Protein AF-A0A7C5J651-F1 (afdb_monomer_lite)

Structure (mmCIF, N/CA/C/O backbone):
data_AF-A0A7C5J651-F1
#
_entry.id   AF-A0A7C5J651-F1
#
loop_
_atom_site.group_PDB
_atom_site.id
_atom_site.type_symbol
_atom_site.label_atom_id
_atom_site.label_alt_id
_atom_site.label_comp_id
_atom_site.label_asym_id
_atom_site.label_entity_id
_atom_site.label_seq_id
_atom_site.pdbx_PDB_ins_code
_atom_site.Cartn_x
_atom_site.Cartn_y
_atom_site.Cartn_z
_atom_site.occupancy
_atom_site.B_iso_or_equiv
_atom_site.auth_seq_id
_atom_site.auth_comp_id
_atom_site.auth_asym_id
_atom_site.auth_atom_id
_atom_site.pdbx_PDB_model_num
ATOM 1 N N . MET A 1 1 ? -8.335 -16.750 -11.962 1.00 61.03 1 MET A N 1
ATOM 2 C CA . MET A 1 1 ? -7.866 -15.353 -12.095 1.00 61.03 1 MET A CA 1
ATOM 3 C C . MET A 1 1 ? -6.583 -15.242 -11.295 1.00 61.03 1 MET A C 1
ATOM 5 O O . MET A 1 1 ? -6.468 -15.966 -10.318 1.00 61.03 1 MET A O 1
ATOM 9 N N . VAL A 1 2 ? -5.618 -14.434 -11.727 1.00 81.62 2 VAL A N 1
ATOM 10 C CA . VAL A 1 2 ? -4.375 -14.205 -10.969 1.00 81.62 2 VAL A CA 1
ATOM 11 C C . VAL A 1 2 ? -4.586 -12.966 -10.102 1.00 81.62 2 VAL A C 1
ATOM 13 O O . VAL A 1 2 ? -5.097 -11.969 -10.609 1.00 81.62 2 VAL A O 1
ATOM 16 N N . SER A 1 3 ? -4.253 -13.033 -8.812 1.00 87.62 3 SER A N 1
ATOM 17 C CA . SER A 1 3 ? -4.370 -11.875 -7.917 1.00 87.62 3 SER A CA 1
ATOM 18 C C . SER A 1 3 ? -3.253 -10.851 -8.180 1.00 87.62 3 SER A C 1
ATOM 20 O O . SER A 1 3 ? -2.169 -11.212 -8.650 1.00 87.62 3 SER A O 1
ATOM 22 N N . LEU A 1 4 ? -3.479 -9.577 -7.835 1.00 88.38 4 LEU A N 1
ATOM 23 C CA . LEU A 1 4 ? -2.430 -8.548 -7.904 1.00 88.38 4 LEU A CA 1
ATOM 24 C C . LEU A 1 4 ? -1.234 -8.909 -7.011 1.00 88.38 4 LEU A C 1
ATOM 26 O O . LEU A 1 4 ? -0.089 -8.707 -7.401 1.00 88.38 4 LEU A O 1
ATOM 30 N N . ASN A 1 5 ? -1.479 -9.505 -5.841 1.00 83.81 5 ASN A N 1
ATOM 31 C CA . ASN A 1 5 ? -0.403 -9.924 -4.946 1.00 83.81 5 ASN A CA 1
ATOM 32 C C . ASN A 1 5 ? 0.429 -11.070 -5.552 1.00 83.81 5 ASN A C 1
ATOM 34 O O . ASN A 1 5 ? 1.655 -11.050 -5.469 1.00 83.81 5 ASN A O 1
ATOM 38 N N . SER A 1 6 ? -0.214 -12.026 -6.237 1.00 86.25 6 SER A N 1
ATOM 39 C CA . SER A 1 6 ? 0.483 -13.089 -6.974 1.00 86.25 6 SER A CA 1
ATOM 40 C C . SER A 1 6 ? 1.362 -12.519 -8.095 1.00 86.25 6 SER A C 1
ATOM 42 O O . SER A 1 6 ? 2.495 -12.965 -8.255 1.00 86.25 6 SER A O 1
ATOM 44 N N . LEU A 1 7 ? 0.884 -11.509 -8.837 1.00 90.94 7 LEU A N 1
ATOM 45 C CA . LEU A 1 7 ? 1.678 -10.830 -9.873 1.00 90.94 7 LEU A CA 1
ATOM 46 C C . LEU A 1 7 ? 2.864 -10.059 -9.278 1.00 90.94 7 LEU A C 1
ATOM 48 O O . LEU A 1 7 ? 3.986 -10.209 -9.754 1.00 90.94 7 LEU A O 1
ATOM 52 N N . LYS A 1 8 ? 2.640 -9.304 -8.196 1.00 89.12 8 LYS A N 1
ATOM 53 C CA . LYS A 1 8 ? 3.694 -8.588 -7.461 1.00 89.12 8 LYS A CA 1
ATOM 54 C C . LYS A 1 8 ? 4.801 -9.537 -7.001 1.00 89.12 8 LYS A C 1
ATOM 56 O O . LYS A 1 8 ? 5.978 -9.298 -7.256 1.00 89.12 8 LYS A O 1
ATOM 61 N N . ASN A 1 9 ? 4.419 -10.639 -6.353 1.00 85.94 9 ASN A N 1
ATOM 62 C CA . ASN A 1 9 ? 5.363 -11.649 -5.876 1.00 85.94 9 ASN A CA 1
ATOM 63 C C . ASN A 1 9 ? 6.129 -12.292 -7.036 1.00 85.94 9 ASN A C 1
ATOM 65 O O . ASN A 1 9 ? 7.326 -12.541 -6.912 1.00 85.94 9 ASN A O 1
ATOM 69 N N . HIS A 1 10 ? 5.466 -12.515 -8.174 1.00 90.56 10 HIS A N 1
ATOM 70 C CA . HIS A 1 10 ? 6.132 -13.023 -9.364 1.00 90.56 10 HIS A CA 1
ATOM 71 C C . HIS A 1 10 ? 7.196 -12.046 -9.883 1.00 90.56 10 HIS A C 1
ATOM 73 O O . HIS A 1 10 ? 8.328 -12.465 -10.108 1.00 90.56 10 HIS A O 1
ATOM 79 N N . CYS A 1 11 ? 6.889 -10.752 -9.987 1.00 91.12 11 CYS A N 1
ATOM 80 C CA . CYS A 1 11 ? 7.863 -9.747 -10.420 1.00 91.12 11 CYS A CA 1
ATOM 81 C C . CYS A 1 11 ? 9.062 -9.631 -9.475 1.00 91.12 11 CYS A C 1
ATOM 83 O O . CYS A 1 11 ? 10.201 -9.673 -9.936 1.00 91.12 11 CYS A O 1
ATOM 85 N N . ASN A 1 12 ? 8.823 -9.610 -8.160 1.00 87.25 12 ASN A N 1
ATOM 86 C CA . ASN A 1 12 ? 9.901 -9.663 -7.169 1.00 87.25 12 ASN A CA 1
ATOM 87 C C . ASN A 1 12 ? 10.766 -10.924 -7.339 1.00 87.25 12 ASN A C 1
ATOM 89 O O . ASN A 1 12 ? 11.990 -10.849 -7.299 1.00 87.25 12 ASN A O 1
ATOM 93 N N . SER A 1 13 ? 10.151 -12.089 -7.584 1.00 88.06 13 SER A N 1
ATOM 94 C CA . SER A 1 13 ? 10.889 -13.349 -7.781 1.00 88.06 13 SER A CA 1
ATOM 95 C C . SER A 1 13 ? 11.737 -13.379 -9.057 1.00 88.06 13 SER A C 1
ATOM 97 O O . SER A 1 13 ? 12.713 -14.122 -9.128 1.00 88.06 13 SER A O 1
ATOM 99 N N . LEU A 1 14 ? 11.369 -12.570 -10.054 1.00 90.69 14 LEU A N 1
ATOM 100 C CA . LEU A 1 14 ? 12.111 -12.381 -11.299 1.00 90.69 14 LEU A CA 1
ATOM 101 C C . LEU A 1 14 ? 13.153 -11.256 -11.201 1.00 90.69 14 LEU A C 1
ATOM 103 O O . LEU A 1 14 ? 13.767 -10.924 -12.212 1.00 90.69 14 LEU A O 1
ATOM 107 N N . GLY A 1 15 ? 13.348 -10.668 -10.017 1.00 88.25 15 GLY A N 1
ATOM 108 C CA . GLY A 1 15 ? 14.350 -9.629 -9.791 1.00 88.25 15 GLY A CA 1
ATOM 109 C C . GLY A 1 15 ? 13.982 -8.269 -10.376 1.00 88.25 15 GLY A C 1
ATOM 110 O O . GLY A 1 15 ? 14.872 -7.559 -10.822 1.00 88.25 15 GLY A O 1
ATOM 111 N N . ALA A 1 16 ? 12.693 -7.912 -10.417 1.00 88.88 16 ALA A N 1
ATOM 112 C CA . ALA A 1 16 ? 12.302 -6.544 -10.754 1.00 88.88 16 ALA A CA 1
ATOM 113 C C . ALA A 1 16 ? 12.933 -5.547 -9.764 1.00 88.88 16 ALA A C 1
ATOM 115 O O . ALA A 1 16 ? 12.880 -5.759 -8.551 1.00 88.88 16 ALA A O 1
ATOM 116 N N . ASP A 1 17 ? 13.497 -4.461 -10.290 1.00 83.81 17 ASP A N 1
ATOM 117 C CA . ASP A 1 17 ? 14.113 -3.379 -9.515 1.00 83.81 17 ASP A CA 1
ATOM 118 C C . ASP A 1 17 ? 13.059 -2.554 -8.769 1.00 83.81 17 ASP A C 1
ATOM 120 O O . ASP A 1 17 ? 13.305 -2.029 -7.685 1.00 83.81 17 ASP A O 1
ATOM 124 N N . TYR A 1 18 ? 11.865 -2.442 -9.353 1.00 86.56 18 TYR A N 1
ATOM 125 C CA . TYR A 1 18 ? 10.732 -1.742 -8.764 1.00 86.56 18 TYR A CA 1
ATOM 126 C C . TYR A 1 18 ? 9.423 -2.476 -9.066 1.00 86.56 18 TYR A C 1
ATOM 128 O O . TYR A 1 18 ? 9.191 -2.931 -10.188 1.00 86.56 18 TYR A O 1
ATOM 136 N N . VAL A 1 19 ? 8.549 -2.586 -8.057 1.00 90.19 19 VAL A N 1
ATOM 137 C CA . VAL A 1 19 ? 7.228 -3.214 -8.199 1.00 90.19 19 VAL A CA 1
ATOM 138 C C . VAL A 1 19 ? 6.138 -2.357 -7.557 1.00 90.19 19 VAL A C 1
ATOM 140 O O . VAL A 1 19 ? 5.972 -2.356 -6.338 1.00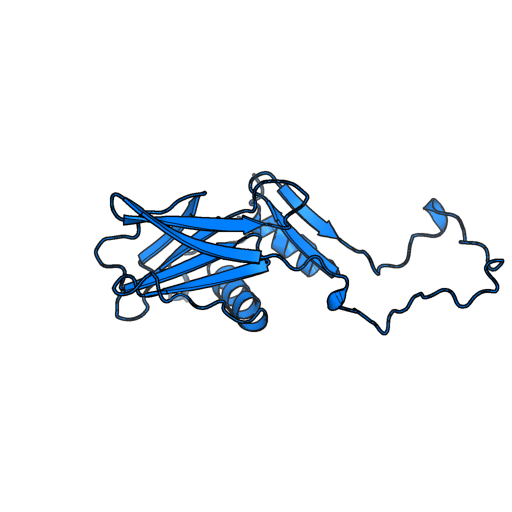 90.19 19 VAL A O 1
ATOM 143 N N . GLY A 1 20 ? 5.358 -1.658 -8.379 1.00 91.94 20 GLY A N 1
ATOM 144 C CA . GLY A 1 20 ? 4.216 -0.847 -7.947 1.00 91.94 20 GLY A CA 1
ATOM 145 C C . GLY A 1 20 ? 2.891 -1.592 -8.119 1.00 91.94 20 GLY A C 1
ATOM 146 O O . GLY A 1 20 ? 2.655 -2.228 -9.143 1.00 91.94 20 GLY A O 1
ATOM 147 N N . MET A 1 21 ? 1.996 -1.523 -7.134 1.00 94.38 21 MET A N 1
ATOM 148 C CA . MET A 1 21 ? 0.648 -2.090 -7.237 1.00 94.38 21 MET A CA 1
ATOM 149 C C . MET A 1 21 ? -0.400 -1.004 -7.459 1.00 94.38 21 MET A C 1
ATOM 151 O O . MET A 1 21 ? -0.601 -0.125 -6.627 1.00 94.38 21 MET A O 1
ATOM 155 N N . TYR A 1 22 ? -1.172 -1.140 -8.523 1.00 95.06 22 TYR A N 1
ATOM 156 C CA . TYR A 1 22 ? -2.301 -0.275 -8.828 1.00 95.06 22 TYR A CA 1
ATOM 157 C C . TYR A 1 22 ? -3.600 -1.063 -8.712 1.00 95.06 22 TYR A C 1
ATOM 159 O O . TYR A 1 22 ? -3.624 -2.288 -8.804 1.00 95.06 22 TYR A O 1
ATOM 167 N N . SER A 1 23 ? -4.71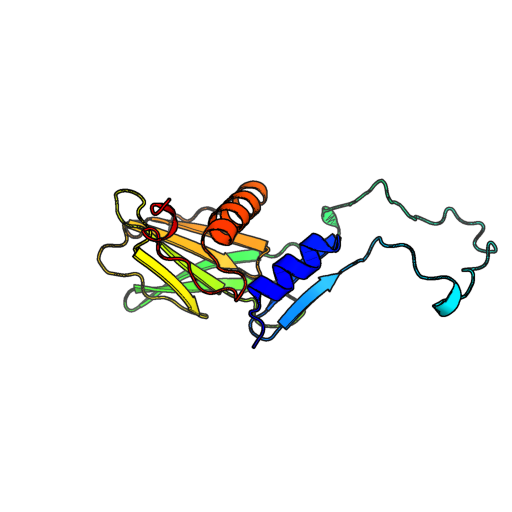4 -0.366 -8.525 1.00 94.19 23 SER A N 1
ATOM 168 C CA . SER A 1 23 ? -6.042 -0.993 -8.441 1.00 94.19 23 SER A CA 1
ATOM 169 C C . SER A 1 23 ? -6.398 -1.855 -9.664 1.00 94.19 23 SER A C 1
ATOM 171 O O . SER A 1 23 ? -7.222 -2.762 -9.559 1.00 94.19 23 SER A O 1
ATOM 173 N N . SER A 1 24 ? -5.774 -1.597 -10.817 1.00 93.81 24 SER A N 1
ATOM 174 C CA . SER A 1 24 ? -6.044 -2.277 -12.086 1.00 93.81 24 SER A CA 1
ATOM 175 C C . SER A 1 24 ? -4.925 -3.205 -12.573 1.00 93.81 24 SER A C 1
ATOM 177 O O . SER A 1 24 ? -5.188 -4.047 -13.431 1.00 93.81 24 SER A O 1
ATOM 179 N N . HIS A 1 25 ? -3.694 -3.064 -12.074 1.00 94.94 25 HIS A N 1
ATOM 180 C CA . HIS A 1 25 ? -2.525 -3.789 -12.583 1.00 94.94 25 HIS A CA 1
ATOM 181 C C . HIS A 1 25 ? -1.341 -3.752 -11.602 1.00 94.94 25 HIS A C 1
ATOM 183 O O . HIS A 1 25 ? -1.388 -3.095 -10.566 1.00 94.94 25 HIS A O 1
ATOM 189 N N . VAL A 1 26 ? -0.269 -4.473 -11.933 1.00 94.88 26 VAL A N 1
ATOM 190 C CA . VAL A 1 26 ? 1.027 -4.386 -11.250 1.00 94.88 26 VAL A CA 1
ATOM 191 C C . VAL A 1 26 ? 2.047 -3.865 -12.254 1.00 94.88 26 VAL A C 1
ATOM 193 O O . VAL A 1 26 ? 2.144 -4.406 -13.355 1.00 94.88 26 VAL A O 1
ATOM 196 N N . HIS A 1 27 ? 2.785 -2.832 -11.870 1.00 93.38 27 HIS A N 1
ATOM 197 C CA . HIS A 1 27 ? 3.944 -2.337 -12.593 1.00 93.38 27 HIS A CA 1
ATOM 198 C C . HIS A 1 27 ? 5.182 -3.087 -12.123 1.00 93.38 27 HIS A C 1
ATOM 200 O O . HIS A 1 27 ? 5.423 -3.181 -10.921 1.00 93.38 27 HIS A O 1
ATOM 206 N N . CYS A 1 28 ? 5.965 -3.598 -13.063 1.00 92.31 28 CYS A N 1
ATOM 207 C CA . CYS A 1 28 ? 7.225 -4.269 -12.783 1.00 92.31 28 CYS A CA 1
ATOM 208 C C . CYS A 1 28 ? 8.289 -3.629 -13.664 1.00 92.31 28 CYS A C 1
ATOM 210 O O . CYS A 1 28 ? 8.198 -3.715 -14.889 1.00 92.31 28 CYS A O 1
ATOM 212 N N . ASP A 1 29 ? 9.254 -2.969 -13.037 1.00 88.94 29 ASP A N 1
ATOM 213 C CA . ASP A 1 29 ? 10.335 -2.275 -13.722 1.00 88.94 29 ASP A CA 1
ATOM 214 C C . ASP A 1 29 ? 11.639 -3.051 -13.535 1.00 88.94 29 ASP A C 1
ATOM 216 O O . ASP A 1 29 ? 12.029 -3.367 -12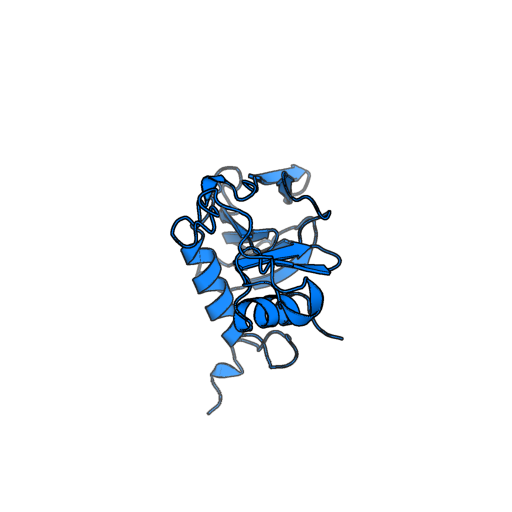.412 1.00 88.94 29 ASP A O 1
ATOM 220 N N . TRP A 1 30 ? 12.314 -3.332 -14.644 1.00 88.75 30 TRP A N 1
ATOM 221 C CA . TRP A 1 30 ? 13.666 -3.896 -14.697 1.00 88.75 30 TRP A CA 1
ATOM 222 C C . TRP A 1 30 ? 14.614 -2.831 -15.245 1.00 88.75 30 TRP A C 1
ATOM 224 O O . TRP A 1 30 ? 15.327 -3.032 -16.232 1.00 88.75 30 TRP A O 1
ATOM 234 N N . ARG A 1 31 ? 14.532 -1.638 -14.651 1.00 80.00 31 ARG A N 1
ATOM 235 C CA . ARG A 1 31 ? 15.171 -0.410 -15.127 1.00 80.00 31 ARG A CA 1
ATOM 236 C C . ARG A 1 31 ? 16.675 -0.559 -15.311 1.00 80.00 31 ARG A C 1
ATOM 238 O O . ARG A 1 31 ? 17.255 0.127 -16.155 1.00 80.00 31 ARG A O 1
ATOM 245 N N . TYR A 1 32 ? 17.301 -1.424 -14.517 1.00 75.44 32 TYR A N 1
ATOM 246 C CA . TYR A 1 32 ? 18.746 -1.615 -14.496 1.00 75.44 32 TYR A CA 1
ATOM 247 C C . TYR A 1 32 ? 19.193 -2.922 -15.157 1.00 75.44 32 TYR A C 1
ATOM 249 O O . TYR A 1 32 ? 20.398 -3.195 -15.217 1.00 75.44 32 TYR A O 1
ATOM 257 N N . GLU A 1 33 ? 18.262 -3.703 -15.708 1.00 80.38 33 GLU A N 1
ATOM 258 C CA . GLU A 1 33 ? 18.600 -4.909 -16.452 1.00 80.38 33 GLU A CA 1
ATOM 259 C C . GLU A 1 33 ? 19.275 -4.595 -17.787 1.00 80.38 33 GLU A C 1
ATOM 261 O O . GLU A 1 33 ? 19.011 -3.601 -18.472 1.00 80.38 33 GLU A O 1
ATOM 266 N N . THR A 1 34 ? 20.188 -5.483 -18.177 1.00 79.50 34 THR A N 1
ATOM 267 C CA . THR A 1 34 ? 20.904 -5.328 -19.445 1.00 79.50 34 THR A CA 1
ATOM 268 C C . THR A 1 34 ? 19.950 -5.601 -20.606 1.00 79.50 34 THR A C 1
ATOM 270 O O . THR A 1 34 ? 19.400 -6.695 -20.718 1.00 79.50 34 THR A O 1
ATOM 273 N N . LEU A 1 35 ? 19.791 -4.625 -21.506 1.00 79.31 35 LEU A N 1
ATOM 274 C CA . LEU A 1 35 ? 18.976 -4.785 -22.713 1.00 79.31 35 LEU A CA 1
ATOM 275 C C . LEU A 1 35 ? 19.500 -5.928 -23.593 1.00 79.31 35 LEU A C 1
ATOM 277 O O . LEU A 1 35 ? 20.705 -6.036 -23.830 1.00 79.31 35 LEU A O 1
ATOM 281 N N . ASP A 1 36 ? 18.589 -6.745 -24.127 1.00 78.44 36 ASP A N 1
ATOM 282 C CA . ASP A 1 36 ? 18.958 -7.848 -25.015 1.00 78.44 36 ASP A CA 1
ATOM 283 C C . ASP A 1 36 ? 19.528 -7.302 -26.343 1.00 78.44 36 ASP A C 1
ATOM 285 O O . ASP A 1 36 ? 18.802 -6.654 -27.116 1.00 78.44 36 ASP A O 1
ATOM 289 N N . PRO A 1 37 ? 20.806 -7.581 -26.663 1.00 80.06 37 PRO A N 1
ATOM 290 C CA . PRO A 1 37 ? 21.430 -7.082 -27.879 1.00 80.06 37 PRO A CA 1
ATOM 291 C C . PRO A 1 37 ? 20.820 -7.661 -29.165 1.00 80.06 37 PRO A C 1
ATOM 293 O O . PRO A 1 37 ? 21.014 -7.094 -30.240 1.00 80.06 37 PRO A O 1
ATOM 296 N N . ALA A 1 38 ? 20.080 -8.772 -29.103 1.00 81.81 38 ALA A N 1
ATOM 297 C CA . ALA A 1 38 ? 19.357 -9.306 -30.254 1.00 81.81 38 ALA A CA 1
ATOM 298 C C . ALA A 1 38 ? 18.174 -8.411 -30.666 1.00 81.81 38 ALA A C 1
ATOM 300 O O . ALA A 1 38 ? 17.848 -8.344 -31.851 1.00 81.81 38 ALA A O 1
ATOM 301 N N . PHE A 1 39 ? 17.556 -7.707 -29.710 1.00 80.12 39 PHE A N 1
ATOM 302 C CA . PHE A 1 39 ? 16.409 -6.826 -29.954 1.00 80.12 39 PHE A CA 1
ATOM 303 C C . PHE A 1 39 ? 16.820 -5.368 -30.154 1.00 80.12 39 PHE A C 1
ATOM 305 O O . PHE A 1 39 ? 16.351 -4.718 -31.087 1.00 80.12 39 PHE A O 1
ATOM 312 N N . TYR A 1 40 ? 17.713 -4.861 -29.305 1.00 80.25 40 TYR A N 1
ATOM 313 C CA . TYR A 1 40 ? 18.135 -3.456 -29.323 1.00 80.25 40 TYR A CA 1
ATOM 314 C C . TYR A 1 40 ? 19.383 -3.213 -30.188 1.00 80.25 40 TYR A C 1
ATOM 316 O O . TYR A 1 40 ? 19.871 -2.086 -30.290 1.00 80.25 40 TYR A O 1
ATOM 324 N N . GLY A 1 41 ? 19.880 -4.267 -30.844 1.00 77.88 41 GLY A N 1
ATOM 325 C CA . GLY A 1 41 ? 21.195 -4.303 -31.468 1.00 77.88 41 GLY A CA 1
ATOM 326 C C . GLY A 1 41 ? 22.292 -4.445 -30.414 1.00 77.88 41 GLY A C 1
ATOM 327 O O . GLY A 1 41 ? 22.088 -4.157 -29.235 1.00 77.88 41 GLY A O 1
ATOM 328 N N . ALA A 1 42 ? 23.493 -4.852 -30.831 1.00 69.31 42 ALA A N 1
ATOM 329 C CA . ALA A 1 42 ? 24.665 -4.542 -30.028 1.00 69.31 42 ALA A CA 1
ATOM 330 C C . ALA A 1 42 ? 24.698 -3.016 -29.942 1.00 69.31 42 ALA A C 1
ATOM 332 O O . ALA A 1 42 ? 25.005 -2.375 -30.949 1.00 69.31 42 ALA A O 1
ATOM 333 N N . THR A 1 43 ? 24.297 -2.444 -28.802 1.00 58.91 43 THR A N 1
ATOM 334 C CA . THR A 1 43 ? 24.467 -1.024 -28.509 1.00 58.91 43 THR A CA 1
ATOM 335 C C . THR A 1 43 ? 25.926 -0.736 -28.793 1.00 58.91 43 THR A C 1
ATOM 337 O O . THR A 1 43 ? 26.834 -1.230 -28.123 1.00 58.91 43 THR A O 1
ATOM 340 N N . SER A 1 44 ? 26.153 -0.118 -29.949 1.00 48.25 44 SER A N 1
ATOM 341 C CA . SER A 1 44 ? 27.462 -0.124 -30.561 1.00 48.25 44 SER A CA 1
ATOM 342 C C . SER A 1 44 ? 28.399 0.578 -29.604 1.00 48.25 44 SER A C 1
ATOM 344 O O . SER A 1 44 ? 28.074 1.631 -29.052 1.00 48.25 44 SER A O 1
ATOM 346 N N . ALA A 1 45 ? 29.576 -0.010 -29.441 1.00 51.28 45 ALA A N 1
ATOM 347 C CA . ALA A 1 45 ? 30.721 0.502 -28.704 1.00 51.28 45 ALA A CA 1
ATOM 348 C C . ALA A 1 45 ? 31.253 1.861 -29.236 1.00 51.28 45 ALA A C 1
ATOM 350 O O . ALA A 1 45 ? 32.438 2.145 -29.136 1.00 51.28 45 ALA A O 1
ATOM 351 N N . SER A 1 46 ? 30.400 2.688 -29.845 1.00 49.84 46 SER A N 1
ATOM 352 C CA . SER A 1 46 ? 30.673 4.024 -30.367 1.00 49.84 46 SER A CA 1
ATOM 353 C C . SER A 1 46 ? 30.208 5.144 -29.431 1.00 49.84 46 SER A C 1
ATOM 355 O O . SER A 1 46 ? 30.361 6.313 -29.775 1.00 49.84 46 SER A O 1
ATOM 357 N N . TRP A 1 47 ? 29.634 4.830 -28.265 1.00 49.69 47 TRP A N 1
ATOM 358 C CA . TRP A 1 47 ? 29.536 5.809 -27.183 1.00 49.69 47 TRP A CA 1
ATOM 359 C C . TRP A 1 47 ? 30.871 5.826 -26.426 1.00 49.69 47 TRP A C 1
ATOM 361 O O . TRP A 1 47 ? 31.106 5.002 -25.552 1.00 49.69 47 TRP A O 1
ATOM 371 N N . GLU A 1 48 ? 31.768 6.742 -26.802 1.00 53.56 48 GLU A N 1
ATOM 372 C CA . GLU A 1 48 ? 33.065 6.957 -26.128 1.00 53.56 48 GLU A CA 1
ATOM 373 C C . GLU A 1 48 ? 32.957 7.821 -24.855 1.00 53.56 48 GLU A C 1
ATOM 375 O O . GLU A 1 48 ? 33.959 8.107 -24.199 1.00 53.56 48 GLU A O 1
ATOM 380 N N . GLY A 1 49 ? 31.749 8.251 -24.478 1.00 55.50 49 GLY A N 1
ATOM 381 C CA . GLY A 1 49 ? 31.510 8.790 -23.140 1.00 55.50 49 GLY A CA 1
ATOM 382 C C . GLY A 1 49 ? 31.491 7.653 -22.114 1.00 55.50 49 GLY A C 1
ATOM 383 O O . GLY A 1 49 ? 31.188 6.519 -22.488 1.00 55.50 49 GLY A O 1
ATOM 384 N N . PRO A 1 50 ? 31.762 7.903 -20.819 1.00 47.16 50 PRO A N 1
ATOM 385 C CA . PRO A 1 50 ? 31.407 6.924 -19.802 1.00 47.16 50 PRO A CA 1
ATOM 386 C C . PRO A 1 50 ? 29.923 6.628 -19.998 1.00 47.16 50 PRO A C 1
ATOM 388 O O . PRO A 1 50 ? 29.095 7.533 -19.896 1.00 47.16 50 PRO A O 1
ATOM 391 N N . VAL A 1 51 ? 29.583 5.397 -20.377 1.00 50.69 51 VAL A N 1
ATOM 392 C CA . VAL A 1 51 ? 28.202 4.943 -20.270 1.00 50.69 51 VAL A CA 1
ATOM 393 C C . VAL A 1 51 ? 27.936 5.046 -18.774 1.00 50.69 51 VAL A C 1
ATOM 395 O O . VAL A 1 51 ? 28.608 4.337 -18.019 1.00 50.69 51 VAL A O 1
ATOM 398 N N . PRO A 1 52 ? 27.047 5.926 -18.289 1.00 48.41 52 PRO A N 1
ATOM 399 C CA . PRO A 1 52 ? 26.645 5.886 -16.903 1.00 48.41 52 PRO A CA 1
ATOM 400 C C . PRO A 1 52 ? 25.691 4.694 -16.790 1.00 48.41 52 PRO A C 1
ATOM 402 O O . PRO A 1 52 ? 24.512 4.838 -16.510 1.00 48.41 52 PRO A O 1
ATOM 405 N N . MET A 1 53 ? 26.194 3.482 -17.035 1.00 47.97 53 MET A N 1
ATOM 406 C CA . MET A 1 53 ? 25.635 2.299 -16.410 1.00 47.97 53 MET A CA 1
ATOM 407 C C . MET A 1 53 ? 26.124 2.358 -14.975 1.00 47.97 53 MET A C 1
ATOM 409 O O . MET A 1 53 ? 27.056 1.660 -14.579 1.00 47.97 53 MET A O 1
ATOM 413 N N . VAL A 1 54 ? 25.558 3.298 -14.222 1.00 49.97 54 VAL A N 1
ATOM 414 C CA . VAL A 1 54 ? 25.813 3.447 -12.800 1.00 49.97 54 VAL A CA 1
ATOM 415 C C . VAL A 1 54 ? 25.052 2.316 -12.119 1.00 49.97 54 VAL A C 1
ATOM 417 O O . VAL A 1 54 ? 24.048 2.518 -11.458 1.00 49.97 54 VAL A O 1
ATOM 420 N N . ARG A 1 55 ? 25.538 1.087 -12.315 1.00 46.12 55 ARG A N 1
ATOM 421 C CA . ARG A 1 55 ? 25.102 -0.089 -11.559 1.00 46.12 55 ARG A CA 1
ATOM 422 C C . ARG A 1 55 ? 25.450 0.057 -10.071 1.00 46.12 55 ARG A C 1
ATOM 424 O O . ARG A 1 55 ? 24.889 -0.643 -9.245 1.00 46.12 55 ARG A O 1
ATOM 431 N N . ASP A 1 56 ? 26.348 0.992 -9.748 1.00 47.34 56 ASP A N 1
ATOM 432 C CA . ASP A 1 56 ? 26.777 1.327 -8.386 1.00 47.34 56 ASP A CA 1
ATOM 433 C C . ASP A 1 56 ? 25.954 2.450 -7.732 1.00 47.34 56 ASP A C 1
ATOM 435 O O . ASP A 1 56 ? 26.230 2.843 -6.602 1.00 47.34 56 ASP A O 1
ATOM 439 N N . ALA A 1 57 ? 24.926 2.962 -8.404 1.00 48.03 57 ALA A N 1
ATOM 440 C CA . ALA A 1 57 ? 23.965 3.872 -7.810 1.00 48.03 57 ALA A CA 1
ATOM 441 C C . ALA A 1 57 ? 22.585 3.454 -8.299 1.00 48.03 57 ALA A C 1
ATOM 443 O O . ALA A 1 57 ? 22.011 4.036 -9.220 1.00 48.03 57 ALA A O 1
ATOM 444 N N . HIS A 1 58 ? 22.025 2.479 -7.587 1.00 53.31 58 HIS A N 1
ATOM 445 C CA . HIS A 1 58 ? 20.671 2.652 -7.079 1.00 53.31 58 HIS A CA 1
ATOM 446 C C . HIS A 1 58 ? 20.642 3.996 -6.338 1.00 53.31 58 HIS A C 1
ATOM 448 O O . HIS A 1 58 ? 20.763 4.063 -5.116 1.00 53.31 58 HIS A O 1
ATOM 454 N N . ASP A 1 59 ? 20.650 5.096 -7.088 1.00 60.78 59 ASP A N 1
ATOM 455 C CA . ASP A 1 59 ? 20.390 6.396 -6.524 1.00 60.78 59 ASP A CA 1
ATOM 456 C C . ASP A 1 59 ? 18.893 6.398 -6.270 1.00 60.78 59 ASP A C 1
ATOM 458 O O . ASP A 1 59 ? 18.097 6.812 -7.109 1.00 60.78 59 ASP A O 1
ATOM 462 N N . GLU A 1 60 ? 18.520 5.836 -5.124 1.00 61.59 60 GLU A N 1
ATOM 463 C CA . GLU A 1 60 ? 17.151 5.781 -4.621 1.00 61.59 60 GLU A CA 1
ATOM 464 C C . GLU A 1 60 ? 16.513 7.181 -4.616 1.00 61.59 60 GLU A C 1
ATOM 466 O O . GLU A 1 60 ? 15.293 7.292 -4.658 1.00 61.59 60 GLU A O 1
ATOM 471 N N . SER A 1 61 ? 17.314 8.261 -4.641 1.00 62.28 61 SER A N 1
ATOM 472 C CA . SER A 1 61 ? 16.807 9.632 -4.779 1.00 62.28 61 SER A CA 1
ATOM 473 C C . SER A 1 61 ? 16.204 9.951 -6.153 1.00 62.28 61 SER A C 1
ATOM 475 O O . SER A 1 61 ? 15.521 10.964 -6.295 1.00 62.28 61 SER A O 1
ATOM 477 N N . LEU A 1 62 ? 16.435 9.107 -7.165 1.00 62.09 62 LEU A N 1
ATOM 478 C CA . LEU A 1 62 ? 15.824 9.212 -8.492 1.00 62.09 62 LEU A CA 1
ATOM 479 C C . LEU A 1 62 ? 14.531 8.401 -8.623 1.00 62.09 62 LEU A C 1
ATOM 481 O O . LEU A 1 62 ? 13.850 8.517 -9.647 1.00 62.09 62 LEU A O 1
ATOM 485 N N . LEU A 1 63 ? 14.194 7.566 -7.637 1.00 66.00 63 LEU A N 1
ATOM 486 C CA . LEU A 1 63 ? 12.888 6.922 -7.608 1.00 66.00 63 LEU A CA 1
ATOM 487 C C . LEU A 1 63 ? 11.830 7.963 -7.217 1.00 66.00 63 LEU A C 1
ATOM 489 O O . LEU A 1 63 ? 12.111 8.834 -6.391 1.00 66.00 63 LEU A O 1
ATOM 493 N N . PRO A 1 64 ? 10.625 7.912 -7.812 1.00 66.06 64 PRO A N 1
ATOM 494 C CA . PRO A 1 64 ? 9.545 8.796 -7.404 1.00 66.06 64 PRO A CA 1
ATOM 495 C C . PRO A 1 64 ? 9.293 8.623 -5.904 1.00 66.06 64 PRO A C 1
ATOM 497 O O . PRO A 1 64 ? 9.041 7.519 -5.413 1.00 66.06 64 PRO A O 1
ATOM 500 N N . GLU A 1 65 ? 9.395 9.722 -5.158 1.00 80.25 65 GLU A N 1
ATOM 501 C CA . GLU A 1 65 ? 9.068 9.725 -3.740 1.00 80.25 65 GLU A CA 1
ATOM 502 C C . GLU A 1 65 ? 7.547 9.661 -3.609 1.00 80.25 65 GLU A C 1
ATOM 504 O O . GLU A 1 65 ? 6.853 10.674 -3.649 1.00 80.25 65 GLU A O 1
ATOM 509 N N . HIS A 1 66 ? 7.013 8.448 -3.475 1.00 86.75 66 HIS A N 1
ATOM 510 C CA . HIS A 1 66 ? 5.598 8.274 -3.185 1.00 86.75 66 HIS A CA 1
ATOM 511 C C . HIS A 1 66 ? 5.267 8.947 -1.852 1.00 86.75 66 HIS A C 1
ATOM 513 O O . HIS A 1 66 ? 5.865 8.638 -0.814 1.00 86.75 66 HIS A O 1
ATOM 519 N N . VAL A 1 67 ? 4.281 9.835 -1.865 1.00 90.44 67 VAL A N 1
ATOM 520 C CA . VAL A 1 67 ? 3.795 10.488 -0.650 1.00 90.44 67 VAL A CA 1
ATOM 521 C C . VAL A 1 67 ? 2.469 9.855 -0.277 1.00 90.44 67 VAL A C 1
ATOM 523 O O . VAL A 1 67 ? 1.594 9.679 -1.124 1.00 90.44 67 VAL A O 1
ATOM 526 N N . ALA A 1 68 ? 2.326 9.504 0.997 1.00 93.75 68 ALA A N 1
ATOM 527 C CA . ALA A 1 68 ? 1.099 8.951 1.536 1.00 93.75 68 ALA A CA 1
ATOM 528 C C . ALA A 1 68 ? 0.722 9.656 2.837 1.00 93.75 68 ALA A C 1
ATOM 530 O O . ALA A 1 68 ? 1.583 10.011 3.642 1.00 93.75 68 ALA A O 1
ATOM 531 N N . SER A 1 69 ? -0.574 9.842 3.048 1.00 93.81 69 SER A N 1
ATOM 532 C CA . SER A 1 69 ? -1.115 10.369 4.294 1.00 93.81 69 SER A CA 1
ATOM 533 C C . SER A 1 69 ? -2.388 9.621 4.666 1.00 93.81 69 SER A C 1
ATOM 535 O O . SER A 1 69 ? -3.018 8.962 3.838 1.00 93.81 69 SER A O 1
ATOM 537 N N . LEU A 1 70 ? -2.757 9.700 5.939 1.00 94.62 70 LEU A N 1
ATOM 538 C CA . LEU A 1 70 ? -3.984 9.110 6.442 1.00 94.62 70 LEU A CA 1
ATOM 539 C C . LEU A 1 70 ? -4.898 10.215 6.966 1.00 94.62 70 LEU A C 1
ATOM 541 O O . LEU A 1 70 ? -4.495 11.025 7.804 1.00 94.62 70 LEU A O 1
ATOM 545 N N . ALA A 1 71 ? -6.129 10.224 6.471 1.00 93.12 71 ALA A N 1
ATOM 546 C CA . ALA A 1 71 ? -7.182 11.144 6.857 1.00 93.12 71 ALA A CA 1
ATOM 547 C C . ALA A 1 71 ? -8.409 10.373 7.350 1.00 93.12 71 ALA A C 1
ATOM 549 O O . ALA A 1 71 ? -8.662 9.236 6.946 1.00 93.12 71 ALA A O 1
ATOM 550 N N . ILE A 1 72 ? -9.184 11.017 8.220 1.00 90.88 72 ILE A N 1
ATOM 551 C CA . ILE A 1 72 ? -10.476 10.503 8.668 1.00 90.88 72 ILE A CA 1
ATOM 552 C C . ILE A 1 72 ? -11.541 11.523 8.367 1.00 90.88 72 ILE A C 1
ATOM 554 O O . ILE A 1 72 ? -11.431 12.697 8.726 1.00 90.88 72 ILE A O 1
ATOM 558 N N . GLU A 1 73 ? -12.582 11.035 7.723 1.00 91.19 73 GLU A N 1
ATOM 559 C CA . GLU A 1 73 ? -13.762 11.806 7.402 1.00 91.19 73 GLU A CA 1
ATOM 560 C C . GLU A 1 73 ? -14.850 11.582 8.462 1.00 91.19 73 GLU A C 1
ATOM 562 O O . GLU A 1 73 ? -14.657 10.903 9.477 1.00 91.19 73 GLU A O 1
ATOM 567 N N . GLY A 1 74 ? -16.018 12.190 8.249 1.00 85.94 74 GLY A N 1
ATOM 568 C CA . GLY A 1 74 ? -17.189 11.918 9.081 1.00 85.94 74 GLY A CA 1
ATOM 569 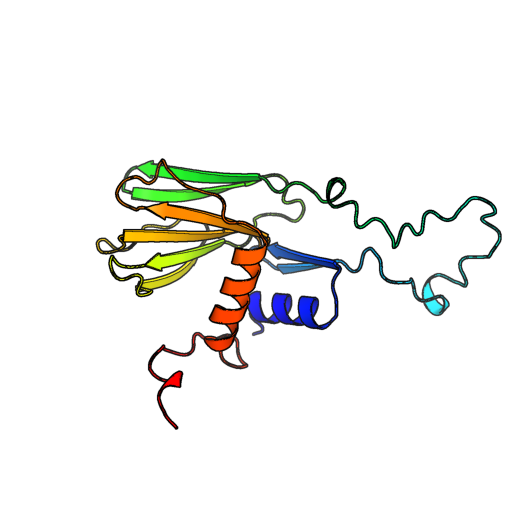C C . GLY A 1 74 ? -17.485 10.415 9.177 1.00 85.94 74 GLY A C 1
ATOM 570 O O . GLY A 1 74 ? -17.110 9.633 8.307 1.00 85.94 74 GLY A O 1
ATOM 571 N N . ASP A 1 75 ? -18.153 10.015 10.257 1.00 88.75 75 ASP A N 1
ATOM 572 C CA . ASP A 1 75 ? -18.613 8.637 10.490 1.00 88.75 75 ASP A CA 1
ATOM 573 C C . ASP A 1 75 ? -17.508 7.575 10.657 1.00 88.75 75 ASP A C 1
ATOM 575 O O . ASP A 1 75 ? -17.790 6.379 10.648 1.00 88.75 75 ASP A O 1
ATOM 579 N N . GLY A 1 76 ? -16.257 7.994 10.877 1.00 91.81 76 GLY A N 1
ATOM 580 C CA . GLY A 1 76 ? -15.144 7.071 11.113 1.00 91.81 76 GLY A CA 1
ATOM 581 C C . GLY A 1 76 ? -14.658 6.375 9.843 1.00 91.81 76 GLY A C 1
ATOM 582 O O . GLY A 1 76 ? -14.110 5.279 9.935 1.00 91.81 76 GLY A O 1
ATOM 583 N N . LEU A 1 77 ? -14.859 6.997 8.677 1.00 96.12 77 LEU A N 1
ATOM 584 C CA . LEU A 1 77 ? -14.302 6.559 7.399 1.00 96.12 77 LEU A CA 1
ATOM 585 C C . LEU A 1 77 ? -12.836 6.989 7.281 1.00 96.12 77 LEU A C 1
ATOM 587 O O . LEU A 1 77 ? -12.521 8.174 7.369 1.00 96.12 77 LEU A O 1
ATOM 591 N N . TRP A 1 78 ? -11.946 6.026 7.072 1.00 96.62 78 TRP A N 1
ATOM 592 C CA . TRP A 1 78 ? -10.510 6.221 6.909 1.00 96.62 78 TRP A CA 1
ATOM 593 C C . TRP A 1 78 ? -10.182 6.256 5.423 1.00 96.62 78 TRP A C 1
ATOM 595 O O . TRP A 1 78 ? -10.588 5.372 4.667 1.00 96.62 78 TRP A O 1
ATOM 605 N N . ARG A 1 79 ? -9.408 7.261 5.022 1.00 96.38 79 ARG A N 1
ATOM 606 C CA . ARG A 1 79 ? -8.920 7.448 3.659 1.00 96.38 79 ARG A CA 1
ATOM 607 C C . ARG A 1 79 ? -7.408 7.574 3.691 1.00 96.38 79 ARG A C 1
ATOM 609 O O . ARG A 1 79 ? -6.860 8.401 4.415 1.00 96.38 79 ARG A O 1
ATOM 616 N N . ALA A 1 80 ? -6.736 6.743 2.906 1.00 95.94 80 ALA A N 1
ATOM 617 C CA . ALA A 1 80 ? -5.297 6.836 2.718 1.00 95.94 80 ALA A CA 1
ATOM 618 C C . ALA A 1 80 ? -5.022 7.609 1.427 1.00 95.94 80 ALA A C 1
ATOM 620 O O . ALA A 1 80 ? -5.158 7.060 0.334 1.00 95.94 80 ALA A O 1
ATOM 621 N N . GLU A 1 81 ? -4.700 8.891 1.524 1.00 95.44 81 GLU A N 1
ATOM 622 C CA . GLU A 1 81 ? -4.352 9.681 0.346 1.00 95.44 81 GLU A CA 1
ATOM 623 C C . GLU A 1 81 ? -2.949 9.313 -0.128 1.00 95.44 81 GLU A C 1
ATOM 625 O O . GLU A 1 81 ? -2.070 8.980 0.669 1.00 95.44 81 GLU A O 1
ATOM 630 N N . ALA A 1 82 ? -2.754 9.341 -1.441 1.00 94.44 82 ALA A N 1
ATOM 631 C CA . ALA A 1 82 ? -1.505 8.957 -2.066 1.00 94.44 82 ALA A CA 1
ATOM 632 C C . ALA A 1 82 ? -1.268 9.818 -3.306 1.00 94.44 82 ALA A C 1
ATOM 634 O O . ALA A 1 82 ? -2.172 9.977 -4.128 1.00 94.44 82 ALA A O 1
ATOM 635 N N . THR A 1 83 ? -0.069 10.375 -3.436 1.00 92.19 83 THR A N 1
ATOM 636 C CA . THR A 1 83 ? 0.351 11.179 -4.593 1.00 92.19 83 THR A CA 1
ATOM 637 C C . THR A 1 83 ? 1.692 10.682 -5.126 1.00 92.19 83 THR A C 1
ATOM 639 O O . THR A 1 83 ? 2.352 9.863 -4.487 1.00 92.19 83 THR A O 1
ATOM 642 N N . GLU A 1 84 ? 2.083 11.169 -6.308 1.00 88.88 84 GLU A N 1
ATOM 643 C CA . GLU A 1 84 ? 3.296 10.751 -7.039 1.00 88.88 84 GLU A CA 1
ATOM 644 C C . GLU A 1 84 ? 3.269 9.299 -7.558 1.00 88.88 84 GLU A C 1
ATOM 646 O O . GLU A 1 84 ? 4.278 8.778 -8.015 1.00 88.88 84 GLU A O 1
ATOM 651 N N . PHE A 1 85 ? 2.096 8.660 -7.543 1.00 89.56 85 PHE A N 1
ATOM 652 C CA . PHE A 1 85 ? 1.816 7.425 -8.275 1.00 89.56 85 PHE A CA 1
ATOM 653 C C . PHE A 1 85 ? 1.396 7.783 -9.708 1.00 89.56 85 PHE A C 1
ATOM 655 O O . PHE A 1 85 ? 0.380 8.451 -9.911 1.00 89.56 85 PHE A O 1
ATOM 662 N N . ASP A 1 86 ? 2.178 7.377 -10.705 1.00 86.50 86 ASP A N 1
ATOM 663 C CA . ASP A 1 86 ? 2.080 7.869 -12.084 1.00 86.50 86 ASP A CA 1
ATOM 664 C C . ASP A 1 86 ? 1.214 7.003 -13.013 1.00 86.50 86 ASP A C 1
ATOM 666 O O . ASP A 1 86 ? 0.748 7.490 -14.045 1.00 86.50 86 ASP A O 1
ATOM 670 N N . GLU A 1 87 ? 0.911 5.759 -12.632 1.00 91.19 87 GLU A N 1
ATOM 671 C CA . GLU A 1 87 ? 0.102 4.838 -13.453 1.00 91.19 87 GLU A CA 1
ATOM 672 C C . GLU A 1 87 ? -1.350 4.666 -12.965 1.00 91.19 87 GLU A C 1
ATOM 674 O O . GLU A 1 87 ? -2.075 3.764 -13.392 1.00 91.19 87 GLU A O 1
ATOM 679 N N . GLY A 1 88 ? -1.821 5.576 -12.107 1.00 92.88 88 GLY A N 1
ATOM 680 C CA . GLY A 1 88 ? -3.218 5.668 -11.675 1.00 92.88 88 GLY A CA 1
ATOM 681 C C . GLY A 1 88 ? -3.422 5.409 -10.184 1.00 92.88 88 GLY A C 1
ATOM 682 O O . GLY A 1 88 ? -2.538 5.651 -9.371 1.00 92.88 88 GLY A O 1
ATOM 683 N N . GLU A 1 89 ? -4.621 4.944 -9.816 1.00 95.12 89 GLU A N 1
ATOM 684 C CA . GLU A 1 89 ? -5.001 4.792 -8.407 1.00 95.12 89 GLU A CA 1
ATOM 685 C C . GLU A 1 89 ? -4.240 3.627 -7.750 1.00 95.12 89 GLU A C 1
ATOM 687 O O . GLU A 1 89 ? -4.432 2.473 -8.176 1.00 95.12 89 GLU A O 1
ATOM 692 N N . PRO A 1 90 ? -3.421 3.878 -6.708 1.00 95.69 90 PRO A N 1
ATOM 693 C CA . PRO A 1 90 ? -2.664 2.827 -6.048 1.00 95.69 90 PRO A CA 1
ATOM 694 C C . PRO A 1 90 ? -3.581 1.829 -5.343 1.00 95.69 90 PRO A C 1
ATOM 696 O O . PRO A 1 90 ? -4.627 2.166 -4.780 1.00 95.69 90 PRO A O 1
ATOM 699 N N . TYR A 1 91 ? -3.163 0.568 -5.346 1.00 95.56 91 TYR A N 1
ATOM 700 C CA . TYR A 1 91 ? -3.832 -0.478 -4.584 1.00 95.56 91 TYR A CA 1
ATOM 701 C C . TYR A 1 91 ? -3.736 -0.185 -3.080 1.00 95.56 91 TYR A C 1
ATOM 703 O O . TYR A 1 91 ? -2.680 0.223 -2.597 1.00 95.56 91 TYR A O 1
ATOM 711 N N . ARG A 1 92 ? -4.825 -0.411 -2.338 1.00 96.25 92 ARG A N 1
ATOM 712 C CA . ARG A 1 92 ? -4.867 -0.265 -0.878 1.00 96.25 92 ARG A CA 1
ATOM 713 C C . ARG A 1 92 ? -5.335 -1.546 -0.232 1.00 96.25 92 ARG A C 1
ATOM 715 O O . ARG A 1 92 ? -6.433 -2.014 -0.522 1.00 96.25 92 ARG A O 1
ATOM 722 N N . GLU A 1 93 ? -4.515 -2.063 0.665 1.00 94.81 93 GLU A N 1
ATOM 723 C CA . GLU A 1 93 ? -4.860 -3.190 1.518 1.00 94.81 93 GLU A CA 1
ATOM 724 C C . GLU A 1 93 ? -4.823 -2.744 2.970 1.00 94.81 93 GLU A C 1
ATOM 726 O O . GLU A 1 93 ? -3.769 -2.401 3.508 1.00 94.81 93 GLU A O 1
ATOM 731 N N . TRP A 1 94 ? -5.993 -2.750 3.587 1.00 96.25 94 TRP A N 1
ATOM 732 C CA . TRP A 1 94 ? -6.189 -2.413 4.981 1.00 96.25 94 TRP A CA 1
ATOM 733 C C . TRP A 1 94 ? -6.086 -3.666 5.831 1.00 96.25 94 TRP A C 1
ATOM 735 O O . TRP A 1 94 ? -6.477 -4.760 5.419 1.00 96.25 94 TRP A O 1
ATOM 745 N N . THR A 1 95 ? -5.584 -3.516 7.046 1.00 96.69 95 THR A N 1
ATOM 746 C CA . THR A 1 95 ? -5.622 -4.575 8.050 1.00 96.69 95 THR A CA 1
ATOM 747 C C . THR A 1 95 ? -5.943 -3.979 9.399 1.00 96.69 95 THR A C 1
ATOM 749 O O . THR A 1 95 ? -5.250 -3.074 9.864 1.00 96.69 95 THR A O 1
ATOM 752 N N . ALA A 1 96 ? -6.980 -4.509 10.032 1.00 96.75 96 ALA A N 1
ATOM 753 C CA . ALA A 1 96 ? -7.349 -4.150 11.388 1.00 96.75 96 ALA A CA 1
ATOM 754 C C . ALA A 1 96 ? -6.852 -5.204 12.372 1.00 96.75 96 ALA A C 1
ATOM 756 O O . ALA A 1 96 ? -6.943 -6.408 12.121 1.00 96.75 96 ALA A O 1
ATOM 757 N N . TYR A 1 97 ? -6.379 -4.735 13.520 1.00 96.50 97 TYR A N 1
ATOM 758 C CA . TYR A 1 97 ? -5.916 -5.557 14.627 1.00 96.50 97 TYR A CA 1
ATOM 759 C C . TYR A 1 97 ? -6.685 -5.201 15.894 1.00 96.50 97 TYR A C 1
ATOM 761 O O . TYR A 1 97 ? -6.991 -4.028 16.118 1.00 96.50 97 TYR A O 1
ATOM 769 N N . ASP A 1 98 ? -6.965 -6.185 16.743 1.00 96.19 98 ASP A N 1
ATOM 770 C CA . ASP A 1 98 ? -7.473 -5.941 18.093 1.00 96.19 98 ASP A CA 1
ATOM 771 C C . ASP A 1 98 ? -6.369 -5.470 19.060 1.00 96.19 98 ASP A C 1
ATOM 773 O O . ASP A 1 98 ? -5.226 -5.218 18.671 1.00 96.19 98 ASP A O 1
ATOM 777 N N . ALA A 1 99 ? -6.727 -5.308 20.336 1.00 96.62 99 ALA A N 1
ATOM 778 C CA . ALA A 1 99 ? -5.813 -4.850 21.383 1.00 96.62 99 ALA A CA 1
ATOM 779 C C . ALA A 1 99 ? -4.666 -5.834 21.682 1.00 96.62 99 ALA A C 1
ATOM 781 O O . ALA A 1 99 ? -3.619 -5.408 22.169 1.00 96.62 99 ALA A O 1
ATOM 782 N N . ASP A 1 100 ? -4.841 -7.121 21.370 1.00 94.62 100 ASP A N 1
ATOM 783 C CA . ASP A 1 100 ? -3.824 -8.159 21.557 1.00 94.62 100 ASP A CA 1
ATOM 784 C C . ASP A 1 100 ? -2.912 -8.297 20.321 1.00 94.62 100 ASP A C 1
ATOM 786 O O . ASP A 1 100 ? -1.967 -9.088 20.315 1.00 94.62 100 ASP A O 1
ATOM 790 N N . GLY A 1 101 ? -3.170 -7.513 19.266 1.00 91.94 101 GLY A N 1
ATOM 791 C CA . GLY A 1 101 ? -2.454 -7.582 17.996 1.00 91.94 101 GLY A CA 1
ATOM 792 C C . GLY A 1 101 ? -2.937 -8.709 17.080 1.00 91.94 101 GLY A C 1
ATOM 793 O O . GLY A 1 101 ? -2.263 -9.029 16.099 1.00 91.94 101 GLY A O 1
ATOM 794 N N . THR A 1 102 ? -4.093 -9.312 17.365 1.00 91.69 102 THR A N 1
ATOM 795 C CA . THR A 1 102 ? -4.710 -10.311 16.489 1.00 91.69 102 THR A CA 1
ATOM 796 C C . THR A 1 102 ? -5.351 -9.616 15.299 1.00 91.69 102 THR A C 1
ATOM 798 O O . THR A 1 102 ? -6.071 -8.634 15.460 1.00 91.69 102 THR A O 1
ATOM 801 N N . ILE A 1 103 ? -5.118 -10.138 14.094 1.00 94.38 103 ILE A N 1
ATOM 802 C CA . ILE A 1 103 ? -5.775 -9.647 12.878 1.00 94.38 103 ILE A CA 1
ATOM 803 C C . ILE A 1 103 ? -7.273 -9.937 12.976 1.00 94.38 103 ILE A C 1
ATOM 805 O O . ILE A 1 103 ? -7.677 -11.095 13.095 1.00 94.38 103 ILE A O 1
ATOM 809 N N . LEU A 1 104 ? -8.078 -8.884 12.882 1.00 94.25 104 LEU A N 1
ATOM 810 C CA . LEU A 1 104 ? -9.530 -8.970 12.789 1.00 94.25 104 LEU A CA 1
ATOM 811 C C . LEU A 1 104 ? -9.969 -9.178 11.343 1.00 94.25 104 LEU A C 1
ATOM 813 O O . LEU A 1 104 ? -10.784 -10.055 11.071 1.00 94.25 104 LEU A O 1
ATOM 817 N N . GLU A 1 105 ? -9.401 -8.401 10.419 1.00 96.19 105 GLU A N 1
ATOM 818 C CA . GLU A 1 105 ? -9.674 -8.525 8.989 1.00 96.19 105 GLU A CA 1
ATOM 819 C C . GLU A 1 105 ? -8.574 -7.908 8.121 1.00 96.19 105 GLU A C 1
ATOM 821 O O . GLU A 1 105 ? -7.798 -7.062 8.574 1.00 96.19 105 GLU A O 1
ATOM 826 N N . ILE A 1 106 ? -8.543 -8.346 6.860 1.00 94.69 106 ILE A N 1
ATOM 827 C CA . ILE A 1 106 ? -7.737 -7.791 5.769 1.00 94.69 106 ILE A CA 1
ATOM 828 C C . ILE A 1 106 ? -8.692 -7.511 4.608 1.00 94.69 106 ILE A C 1
ATOM 830 O O . ILE A 1 106 ? -9.426 -8.413 4.198 1.00 94.69 106 ILE A O 1
ATOM 834 N N . VAL A 1 107 ? -8.698 -6.286 4.079 1.00 95.38 107 VAL A N 1
ATOM 835 C CA . VAL A 1 107 ? -9.597 -5.891 2.981 1.00 95.38 107 VAL A CA 1
ATOM 836 C C . VAL A 1 107 ? -8.897 -5.000 1.962 1.00 95.38 107 VAL A C 1
ATOM 838 O O . VAL A 1 107 ? -8.034 -4.197 2.309 1.00 95.38 107 VAL A O 1
ATOM 841 N N . ALA A 1 108 ? -9.300 -5.113 0.696 1.00 94.31 108 ALA A N 1
ATOM 842 C CA . ALA A 1 108 ? -8.756 -4.327 -0.406 1.00 94.31 108 ALA A CA 1
ATOM 843 C C . ALA A 1 108 ? -9.792 -3.324 -0.929 1.00 94.31 108 ALA A C 1
ATOM 845 O O . ALA A 1 108 ? -10.735 -3.705 -1.623 1.00 94.31 108 ALA A O 1
ATOM 846 N N . MET A 1 109 ? -9.644 -2.047 -0.576 1.00 96.00 109 MET A N 1
ATOM 847 C CA . MET A 1 109 ? -10.596 -0.987 -0.930 1.00 96.00 109 MET A CA 1
ATOM 848 C C . MET A 1 109 ? -9.983 0.409 -0.777 1.00 96.00 109 MET A C 1
ATOM 850 O O . MET A 1 109 ? -8.994 0.581 -0.067 1.00 96.00 109 MET A O 1
ATOM 854 N N . SER A 1 110 ? -10.563 1.410 -1.445 1.00 95.25 110 SER A N 1
ATOM 855 C CA . SER A 1 110 ? -10.055 2.791 -1.416 1.00 95.25 110 SER A CA 1
ATOM 856 C C . SER A 1 110 ? -10.189 3.444 -0.039 1.00 95.25 110 SER A C 1
ATOM 858 O O . SER A 1 110 ? -9.227 4.024 0.459 1.00 95.25 110 SER A O 1
ATOM 860 N N . ASP A 1 111 ? -11.359 3.289 0.581 1.00 96.19 111 ASP A N 1
ATOM 861 C CA . ASP A 1 111 ? -11.719 3.853 1.882 1.00 96.19 111 ASP A CA 1
ATOM 862 C C . ASP A 1 111 ? -12.195 2.741 2.812 1.00 96.19 111 ASP A C 1
ATOM 864 O O . ASP A 1 111 ? -12.753 1.747 2.345 1.00 96.19 111 ASP A O 1
ATOM 868 N N . TYR A 1 112 ? -12.014 2.906 4.118 1.00 97.44 112 TYR A N 1
ATOM 869 C CA . TYR A 1 112 ? -12.208 1.821 5.073 1.00 97.44 112 TYR A CA 1
ATOM 870 C C . TYR A 1 112 ? -12.834 2.294 6.384 1.00 97.44 112 TYR A C 1
ATOM 872 O O . TYR A 1 112 ? -12.447 3.320 6.930 1.00 97.44 112 TYR A O 1
ATOM 880 N N . VAL A 1 113 ? -13.795 1.537 6.915 1.00 97.62 113 VAL A N 1
ATOM 881 C CA . VAL A 1 113 ? -14.326 1.737 8.271 1.00 97.62 113 VAL A CA 1
ATOM 882 C C . VAL A 1 113 ? -13.863 0.553 9.116 1.00 97.62 113 VAL A C 1
ATOM 884 O O . VAL A 1 113 ? -14.384 -0.547 8.928 1.00 97.62 113 VAL A O 1
ATOM 887 N N . PRO A 1 114 ? -12.896 0.744 10.029 1.00 96.81 114 PRO A N 1
ATOM 888 C CA . PRO A 1 114 ? -12.405 -0.340 10.865 1.00 96.81 114 PRO A CA 1
ATOM 889 C C . PRO A 1 114 ? -13.510 -0.937 11.754 1.00 96.81 114 PRO A C 1
ATOM 891 O O . PRO A 1 114 ? -14.388 -0.201 12.220 1.00 96.81 114 PRO A O 1
ATOM 894 N N . PRO A 1 115 ? -13.456 -2.244 12.068 1.00 97.56 115 PRO A N 1
ATOM 895 C CA . PRO A 1 115 ? -14.337 -2.869 13.042 1.00 97.56 115 PRO A CA 1
ATOM 896 C C . PRO A 1 115 ? -14.285 -2.138 14.383 1.00 97.56 115 PRO A C 1
ATOM 898 O O . PRO A 1 115 ? -13.228 -1.682 14.815 1.00 97.56 115 PRO A O 1
ATOM 901 N N . ALA A 1 116 ? -15.413 -2.084 15.093 1.00 97.06 116 ALA A N 1
ATOM 902 C CA . ALA A 1 116 ? -15.517 -1.338 16.352 1.00 97.06 116 ALA A CA 1
ATOM 903 C C . ALA A 1 116 ? -14.536 -1.809 17.447 1.00 97.06 116 ALA A C 1
ATOM 905 O O . ALA A 1 116 ? -14.236 -1.056 18.370 1.00 97.06 116 ALA A O 1
ATOM 906 N N . ASN A 1 117 ? -14.053 -3.051 17.367 1.00 97.50 117 ASN A N 1
ATOM 907 C CA . ASN A 1 117 ? -13.070 -3.629 18.283 1.00 97.50 117 ASN A CA 1
ATOM 908 C C . ASN A 1 117 ? -11.619 -3.543 17.773 1.00 97.50 117 ASN A C 1
ATOM 910 O O . ASN A 1 117 ? -10.724 -4.074 18.430 1.00 97.50 117 ASN A O 1
ATOM 914 N N . ALA A 1 118 ? -11.374 -2.906 16.625 1.00 97.50 118 ALA A N 1
ATOM 915 C CA . ALA A 1 118 ? -10.024 -2.650 16.148 1.00 97.50 118 ALA A CA 1
ATOM 916 C C . ALA A 1 118 ? -9.336 -1.634 17.066 1.00 97.50 118 ALA A C 1
ATOM 918 O O . ALA A 1 118 ? -9.878 -0.565 17.340 1.00 97.50 118 ALA A O 1
ATOM 919 N N . SER A 1 119 ? -8.133 -1.962 17.530 1.00 97.19 119 SER A N 1
ATOM 920 C CA . SER A 1 119 ? -7.250 -1.066 18.282 1.00 97.19 119 SER A CA 1
ATOM 921 C C . SER A 1 119 ? -6.203 -0.413 17.382 1.00 97.19 119 SER A C 1
ATOM 923 O O . SER A 1 119 ? -5.751 0.697 17.664 1.00 97.19 119 SER A O 1
ATOM 925 N N . VAL A 1 120 ? -5.798 -1.097 16.311 1.00 96.38 120 VAL A N 1
ATOM 926 C CA . VAL A 1 120 ? -4.776 -0.638 15.366 1.00 96.38 120 VAL A CA 1
ATOM 927 C C . VAL A 1 120 ? -5.249 -0.913 13.949 1.00 96.38 120 VAL A C 1
ATOM 929 O O . VAL A 1 120 ? -5.853 -1.951 13.682 1.00 96.38 120 VAL A O 1
ATOM 932 N N . VAL A 1 121 ? -4.936 0.003 13.038 1.00 96.44 121 VAL A N 1
ATOM 933 C CA . VAL A 1 121 ? -5.150 -0.163 11.601 1.00 96.44 121 VAL A CA 1
ATOM 934 C C . VAL A 1 121 ? -3.842 0.095 10.875 1.00 96.44 121 VAL A C 1
ATOM 936 O O . VAL A 1 121 ? -3.111 1.035 11.194 1.00 96.44 121 VAL A O 1
ATOM 939 N N . GLU A 1 122 ? -3.565 -0.748 9.893 1.00 96.75 122 GLU A N 1
ATOM 940 C CA . GLU A 1 122 ? -2.489 -0.577 8.928 1.00 96.75 122 GLU A CA 1
ATOM 941 C C . GLU A 1 122 ? -3.067 -0.491 7.518 1.00 96.75 122 GLU A C 1
ATOM 943 O O . GLU A 1 122 ? -4.069 -1.142 7.219 1.00 96.75 122 GLU A O 1
ATOM 948 N N . VAL A 1 123 ? -2.422 0.279 6.647 1.00 95.88 123 VAL A N 1
ATOM 949 C CA . VAL A 1 123 ? -2.744 0.319 5.220 1.00 95.88 123 VAL A CA 1
ATOM 950 C C . VAL A 1 123 ? -1.477 0.249 4.388 1.00 95.88 123 VAL A C 1
ATOM 952 O O . VAL A 1 123 ? -0.601 1.107 4.489 1.00 95.88 123 VAL A O 1
ATOM 955 N N . MET A 1 124 ? -1.402 -0.784 3.553 1.00 95.00 124 MET A N 1
ATOM 956 C CA . MET A 1 124 ? -0.417 -0.898 2.488 1.00 95.00 124 MET A CA 1
ATOM 957 C C . MET A 1 124 ? -0.930 -0.128 1.276 1.00 95.00 124 MET A C 1
ATOM 959 O O . MET A 1 124 ? -2.009 -0.435 0.773 1.00 95.00 124 MET A O 1
ATOM 963 N N . ILE A 1 125 ? -0.149 0.824 0.779 1.00 95.06 125 ILE A N 1
ATOM 964 C CA . ILE A 1 125 ? -0.496 1.663 -0.367 1.00 95.06 125 ILE A CA 1
ATOM 965 C C . ILE A 1 125 ? 0.516 1.399 -1.473 1.00 95.06 125 ILE A C 1
ATOM 967 O O . ILE A 1 125 ? 1.728 1.536 -1.290 1.00 95.06 125 ILE A O 1
ATOM 971 N N . GLY A 1 126 ? 0.014 0.960 -2.618 1.00 93.44 126 GLY A N 1
ATOM 972 C CA . GLY A 1 126 ? 0.808 0.693 -3.807 1.00 93.44 126 GLY A CA 1
ATOM 973 C C . GLY A 1 126 ? 1.827 -0.438 -3.670 1.00 93.44 126 GLY A C 1
ATOM 974 O O . GLY A 1 126 ? 2.669 -0.597 -4.544 1.00 93.44 126 GLY A O 1
ATOM 975 N N . GLY A 1 127 ? 1.794 -1.207 -2.576 1.00 89.56 127 GLY A N 1
ATOM 976 C CA . GLY A 1 127 ? 2.861 -2.154 -2.228 1.00 89.56 127 GLY A CA 1
ATOM 977 C C . GLY A 1 127 ? 4.181 -1.486 -1.819 1.00 89.56 127 GLY A C 1
ATOM 978 O O . GLY A 1 127 ? 5.184 -2.179 -1.693 1.00 89.56 127 GLY A O 1
ATOM 979 N N . GLN A 1 128 ? 4.175 -0.164 -1.621 1.00 88.00 128 GLN A N 1
ATOM 980 C CA . GLN A 1 128 ? 5.370 0.669 -1.445 1.00 88.00 128 GLN A CA 1
ATOM 981 C C . GLN A 1 128 ? 5.367 1.422 -0.111 1.00 88.00 128 GLN A C 1
ATOM 983 O O . GLN A 1 128 ? 6.413 1.618 0.503 1.00 88.00 128 GLN A O 1
ATOM 988 N N . LYS A 1 129 ? 4.188 1.841 0.355 1.00 91.62 129 LYS A N 1
ATOM 989 C CA . LYS A 1 129 ? 4.018 2.633 1.576 1.00 91.62 129 LYS A CA 1
ATOM 990 C C . LYS A 1 129 ? 3.172 1.874 2.579 1.00 91.62 129 LYS A C 1
ATOM 992 O O . LYS A 1 129 ? 2.238 1.171 2.202 1.00 91.62 129 LYS A O 1
ATOM 997 N N . MET A 1 130 ? 3.484 2.040 3.858 1.00 94.12 130 MET A N 1
ATOM 998 C CA . MET A 1 130 ? 2.702 1.470 4.946 1.00 94.12 130 MET A CA 1
ATOM 999 C C . MET A 1 130 ? 2.457 2.526 6.000 1.00 94.12 130 MET A C 1
ATOM 1001 O O . MET A 1 130 ? 3.405 3.026 6.602 1.00 94.12 130 MET A O 1
ATOM 1005 N N . LEU A 1 131 ? 1.189 2.828 6.247 1.00 94.69 131 LEU A N 1
ATOM 1006 C CA . LEU A 1 131 ? 0.788 3.700 7.343 1.00 94.69 131 LEU A CA 1
ATOM 1007 C C . LEU A 1 131 ? 0.179 2.855 8.456 1.00 94.69 131 LEU A C 1
ATOM 1009 O O . LEU A 1 131 ? -0.555 1.905 8.182 1.00 94.69 131 LEU A O 1
ATOM 1013 N N . ARG A 1 132 ? 0.465 3.211 9.708 1.00 95.31 132 ARG A N 1
ATOM 1014 C CA . ARG A 1 132 ? -0.098 2.573 10.902 1.00 95.31 132 ARG A CA 1
ATOM 1015 C C . ARG A 1 132 ? -0.648 3.629 11.849 1.00 95.31 132 ARG A C 1
ATOM 1017 O O . ARG A 1 132 ? 0.052 4.589 12.158 1.00 95.31 132 ARG A O 1
ATOM 1024 N N . ALA A 1 133 ? -1.858 3.421 12.360 1.00 95.06 133 ALA A N 1
ATOM 1025 C CA . ALA A 1 133 ? -2.470 4.299 13.356 1.00 95.06 133 ALA A CA 1
ATOM 1026 C C . ALA A 1 133 ? -3.223 3.511 14.435 1.00 95.06 133 ALA A C 1
ATOM 1028 O O . ALA A 1 133 ? -3.749 2.423 14.190 1.00 95.06 133 ALA A O 1
ATOM 1029 N N . ASN A 1 134 ? -3.293 4.087 15.637 1.00 94.88 134 ASN A N 1
ATOM 1030 C CA . ASN A 1 134 ? -4.185 3.605 16.689 1.00 94.88 134 ASN A CA 1
ATOM 1031 C C . ASN A 1 134 ? -5.596 4.132 16.422 1.00 94.88 134 ASN A C 1
ATOM 1033 O O . ASN A 1 134 ? -5.771 5.321 16.164 1.00 94.88 134 ASN A O 1
ATOM 1037 N N . THR A 1 135 ? -6.619 3.291 16.548 1.00 92.94 135 THR A N 1
ATOM 1038 C CA . THR A 1 135 ? -8.012 3.709 16.299 1.00 92.94 135 THR A CA 1
ATOM 1039 C C . THR A 1 135 ? -8.521 4.732 17.316 1.00 92.94 135 THR A C 1
ATOM 1041 O O . THR A 1 135 ? -9.429 5.501 17.010 1.00 92.94 135 THR A O 1
ATOM 1044 N N . SER A 1 136 ? -7.913 4.787 18.506 1.00 92.25 136 SER A N 1
ATOM 1045 C CA . SER A 1 136 ? -8.213 5.774 19.549 1.00 92.25 136 SER A CA 1
ATOM 1046 C C . SER A 1 136 ? -7.583 7.151 19.316 1.00 92.25 136 SER A C 1
ATOM 1048 O O . SER A 1 136 ? -8.024 8.119 19.928 1.00 92.25 136 SER A O 1
ATOM 1050 N N . ASP A 1 137 ? -6.533 7.236 18.494 1.00 90.50 137 ASP A N 1
ATOM 1051 C CA . ASP A 1 137 ? -5.858 8.492 18.134 1.00 90.50 137 ASP A CA 1
ATOM 1052 C C . ASP A 1 137 ? -5.371 8.437 16.680 1.00 90.50 137 ASP A C 1
ATOM 1054 O O . ASP A 1 137 ? -4.180 8.304 16.390 1.00 90.50 137 ASP A O 1
ATOM 1058 N N . PRO A 1 138 ? -6.307 8.467 15.734 1.00 81.50 138 PRO A N 1
ATOM 1059 C CA . PRO A 1 138 ? -5.983 8.117 14.363 1.00 81.50 138 PRO A CA 1
ATOM 1060 C C . PRO A 1 138 ? -5.385 9.280 13.555 1.00 81.50 138 PRO A C 1
ATOM 1062 O O . PRO A 1 138 ? -4.869 9.073 12.460 1.00 81.50 138 PRO A O 1
ATOM 1065 N N . GLY A 1 139 ? -5.379 10.496 14.118 1.00 84.00 139 GLY A N 1
ATOM 1066 C CA . GLY A 1 139 ? -4.588 11.618 13.601 1.00 84.00 139 GLY A CA 1
ATOM 1067 C C . GLY A 1 139 ? -3.085 11.475 13.872 1.00 84.00 139 GLY A C 1
ATOM 1068 O O . GLY A 1 139 ? -2.291 12.216 13.300 1.00 84.00 139 GLY A O 1
ATOM 1069 N N . ASN A 1 140 ? -2.694 10.522 14.723 1.00 88.69 140 ASN A N 1
ATOM 1070 C CA . ASN A 1 140 ? -1.313 10.222 15.073 1.00 88.69 140 ASN A CA 1
ATOM 1071 C C . ASN A 1 140 ? -0.873 8.909 14.413 1.00 88.69 140 ASN A C 1
ATOM 1073 O O . ASN A 1 140 ? -0.733 7.862 15.053 1.00 88.69 140 ASN A O 1
ATOM 1077 N N . TRP A 1 141 ? -0.720 8.963 13.094 1.00 90.69 141 TRP A N 1
ATOM 1078 C CA . TRP A 1 141 ? -0.214 7.854 12.298 1.00 90.69 141 TRP A CA 1
ATOM 1079 C C . TRP A 1 141 ? 1.300 7.945 12.119 1.00 90.69 141 TRP A C 1
ATOM 1081 O O . TRP A 1 141 ? 1.906 9.013 12.215 1.00 90.69 141 TRP A O 1
ATOM 1091 N N . ILE A 1 142 ? 1.906 6.798 11.834 1.00 90.88 142 ILE A N 1
ATOM 1092 C CA . ILE A 1 142 ? 3.317 6.685 11.481 1.00 90.88 142 ILE A CA 1
ATOM 1093 C C . ILE A 1 142 ? 3.455 5.969 10.142 1.00 90.88 142 ILE A C 1
ATOM 1095 O O . ILE A 1 142 ? 2.748 4.995 9.873 1.00 90.88 142 ILE A O 1
ATOM 1099 N N . GLU A 1 143 ? 4.379 6.441 9.312 1.00 89.75 143 GLU A N 1
ATOM 1100 C CA . GLU A 1 143 ? 4.869 5.665 8.178 1.00 89.75 143 GLU A CA 1
ATOM 1101 C C . GLU A 1 143 ? 5.854 4.616 8.703 1.00 89.75 143 GLU A C 1
ATOM 1103 O O . GLU A 1 143 ? 6.796 4.937 9.436 1.00 89.75 143 GLU A O 1
ATOM 1108 N N . LEU A 1 144 ? 5.613 3.348 8.377 1.00 86.19 144 LEU A N 1
ATOM 1109 C CA . LEU A 1 144 ? 6.524 2.271 8.741 1.00 86.19 144 LEU A CA 1
ATOM 1110 C C . LEU A 1 144 ? 7.683 2.200 7.734 1.00 86.19 144 LEU A C 1
ATOM 1112 O O . LEU A 1 144 ? 7.463 2.391 6.538 1.00 86.19 144 LEU A O 1
ATOM 1116 N N . PRO A 1 145 ? 8.913 1.880 8.180 1.00 78.06 145 PRO A N 1
ATOM 1117 C CA . PRO A 1 145 ? 10.057 1.747 7.282 1.00 78.06 145 PRO A CA 1
ATOM 1118 C C . PRO A 1 145 ? 9.815 0.704 6.184 1.00 78.06 145 PRO A C 1
ATOM 1120 O O . PRO A 1 145 ? 9.212 -0.339 6.446 1.00 78.06 145 PRO A O 1
ATOM 1123 N N . ALA A 1 146 ? 10.393 0.907 4.998 1.00 66.00 146 ALA A N 1
ATOM 1124 C CA . ALA A 1 146 ? 10.300 -0.035 3.874 1.00 66.00 146 ALA A CA 1
ATOM 1125 C C . ALA A 1 146 ? 10.728 -1.476 4.240 1.00 66.00 146 ALA A C 1
ATOM 1127 O O . ALA A 1 146 ? 10.131 -2.449 3.789 1.00 66.00 146 ALA A O 1
ATOM 1128 N N . GLY A 1 147 ? 11.691 -1.649 5.152 1.00 58.69 147 GLY A N 1
ATOM 1129 C CA . GLY A 1 147 ? 12.055 -2.983 5.652 1.00 58.69 147 GLY A CA 1
ATOM 1130 C C . GLY A 1 147 ? 10.923 -3.696 6.412 1.00 58.69 147 GLY A C 1
ATOM 1131 O O . GLY A 1 147 ? 10.807 -4.916 6.343 1.00 58.69 147 GLY A O 1
ATOM 1132 N N . MET A 1 148 ? 10.044 -2.959 7.102 1.00 61.78 148 MET A N 1
ATOM 1133 C CA . MET A 1 148 ? 8.858 -3.532 7.757 1.00 61.78 148 MET A CA 1
ATOM 1134 C C . MET A 1 148 ? 7.744 -3.858 6.759 1.00 61.78 148 MET A C 1
ATOM 1136 O O . MET A 1 148 ? 7.025 -4.835 6.964 1.00 61.78 148 MET A O 1
ATOM 1140 N N . VAL A 1 149 ? 7.633 -3.092 5.666 1.00 61.31 149 VAL A N 1
ATOM 1141 C CA . VAL A 1 149 ? 6.762 -3.424 4.525 1.00 61.31 149 VAL A CA 1
ATOM 1142 C C . VAL A 1 149 ? 7.112 -4.818 4.008 1.00 61.31 149 VAL A C 1
ATOM 1144 O O . VAL A 1 149 ? 6.233 -5.671 3.897 1.00 61.31 149 VAL A O 1
ATOM 1147 N N . GLN A 1 150 ? 8.401 -5.079 3.782 1.00 56.06 150 GLN A N 1
ATOM 1148 C CA . GLN A 1 150 ? 8.879 -6.358 3.268 1.00 56.06 150 GLN A CA 1
ATOM 1149 C C . GLN A 1 150 ? 8.634 -7.524 4.242 1.00 56.06 150 GLN A C 1
ATOM 1151 O O . GLN A 1 150 ? 8.043 -8.525 3.845 1.00 56.06 150 GLN A O 1
ATOM 1156 N N . VAL A 1 151 ? 8.977 -7.379 5.530 1.00 56.62 151 VAL A N 1
ATOM 1157 C CA . VAL A 1 151 ? 8.741 -8.432 6.544 1.00 56.62 151 VAL A CA 1
ATOM 1158 C C . VAL A 1 151 ? 7.255 -8.775 6.664 1.00 56.62 151 VAL A C 1
ATOM 1160 O O . VAL A 1 151 ? 6.882 -9.945 6.768 1.00 56.62 151 VAL A O 1
ATOM 1163 N N . ARG A 1 152 ? 6.375 -7.770 6.624 1.00 62.22 152 ARG A N 1
ATOM 1164 C CA . ARG A 1 152 ? 4.927 -7.995 6.645 1.00 62.22 152 ARG A CA 1
ATOM 1165 C C . ARG A 1 152 ? 4.457 -8.726 5.394 1.00 62.22 152 ARG A C 1
ATOM 1167 O O . ARG A 1 152 ? 3.646 -9.636 5.512 1.00 62.22 152 ARG A O 1
ATOM 1174 N N . LEU A 1 153 ? 4.961 -8.352 4.219 1.00 55.69 153 LEU A N 1
ATOM 1175 C CA . LEU A 1 153 ? 4.641 -9.025 2.961 1.00 55.69 153 LEU A CA 1
ATOM 1176 C C . LEU A 1 153 ? 5.076 -10.493 2.964 1.00 55.69 153 LEU A C 1
ATOM 1178 O O . LEU A 1 153 ? 4.318 -11.332 2.491 1.00 55.69 153 LEU A O 1
ATOM 1182 N 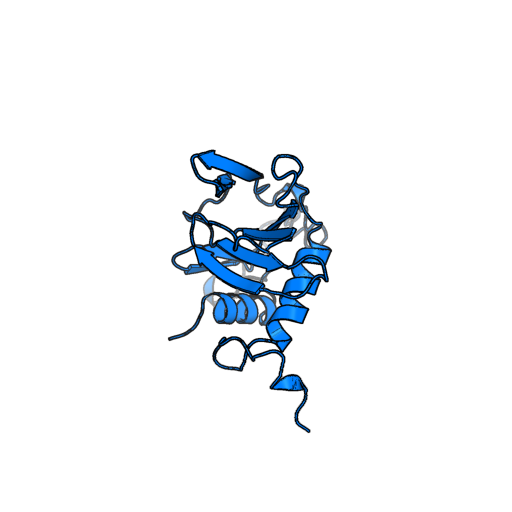N . GLU A 1 154 ? 6.239 -10.806 3.531 1.00 56.28 154 GLU A N 1
ATOM 1183 C CA . GLU A 1 154 ? 6.728 -12.182 3.697 1.00 56.28 154 GLU A CA 1
ATOM 1184 C C . GLU A 1 154 ? 5.858 -12.964 4.693 1.00 56.28 154 GLU A C 1
ATOM 1186 O O . GLU A 1 154 ? 5.375 -14.049 4.384 1.00 56.28 154 GLU A O 1
ATOM 1191 N N . THR A 1 155 ? 5.537 -12.362 5.843 1.00 59.28 155 THR A N 1
ATOM 1192 C CA . THR A 1 155 ? 4.671 -12.981 6.867 1.00 59.28 155 THR A CA 1
ATOM 1193 C C . THR A 1 155 ? 3.236 -13.188 6.369 1.00 59.28 155 THR A C 1
ATOM 1195 O O . THR A 1 155 ? 2.539 -14.108 6.798 1.00 59.28 155 THR A O 1
ATOM 1198 N N . LEU A 1 156 ? 2.763 -12.308 5.485 1.00 55.59 156 LEU A N 1
ATOM 1199 C CA . LEU A 1 156 ? 1.487 -12.453 4.800 1.00 55.59 156 LEU A CA 1
ATOM 1200 C C . LEU A 1 156 ? 1.565 -13.517 3.705 1.00 55.59 156 LEU A C 1
ATOM 1202 O O . LEU A 1 156 ? 0.614 -14.272 3.576 1.00 55.59 156 LEU A O 1
ATOM 1206 N N . ALA A 1 157 ? 2.662 -13.624 2.950 1.00 54.41 157 ALA A N 1
ATOM 1207 C CA . ALA A 1 157 ? 2.828 -14.647 1.915 1.00 54.41 157 ALA A CA 1
ATOM 1208 C C . ALA A 1 157 ? 2.725 -16.073 2.482 1.00 54.41 157 ALA A C 1
ATOM 1210 O O . ALA A 1 157 ? 2.105 -16.921 1.850 1.00 54.41 157 ALA A O 1
ATOM 1211 N N . ASP A 1 158 ? 3.203 -16.307 3.707 1.00 53.78 158 ASP A N 1
ATOM 1212 C CA . ASP A 1 158 ? 3.001 -17.576 4.430 1.00 53.78 158 ASP A CA 1
ATOM 1213 C C . ASP A 1 158 ? 1.532 -17.844 4.804 1.00 53.78 158 ASP A C 1
ATOM 1215 O O . ASP A 1 158 ? 1.151 -18.957 5.171 1.00 53.78 158 ASP A O 1
ATOM 1219 N N . ARG A 1 159 ? 0.693 -16.808 4.740 1.00 61.41 159 ARG A N 1
ATOM 1220 C CA . ARG A 1 159 ? -0.749 -16.854 4.983 1.00 61.41 159 ARG A CA 1
ATOM 1221 C C . ARG A 1 159 ? -1.555 -16.768 3.699 1.00 61.41 159 ARG A C 1
ATOM 1223 O O . ARG A 1 159 ? -2.755 -16.560 3.799 1.00 61.41 159 ARG A O 1
ATOM 1230 N N . TYR A 1 160 ? -0.951 -16.907 2.525 1.00 58.66 160 TYR A N 1
ATOM 1231 C CA . TYR A 1 160 ? -1.681 -17.015 1.269 1.00 58.66 160 TYR A CA 1
ATOM 1232 C C . TYR A 1 160 ? -1.334 -18.340 0.591 1.00 58.66 160 TYR A C 1
ATOM 1234 O O . TYR A 1 160 ? -0.173 -18.744 0.566 1.00 58.66 160 TYR A O 1
ATOM 1242 N N . ASP A 1 161 ? -2.332 -19.055 0.077 1.00 65.81 161 ASP A N 1
ATOM 1243 C CA . ASP A 1 161 ? -2.077 -20.294 -0.653 1.00 65.81 161 ASP A CA 1
ATOM 1244 C C . ASP A 1 161 ? -1.489 -20.007 -2.046 1.00 65.81 161 ASP A C 1
ATOM 1246 O O . ASP A 1 161 ? -1.282 -18.859 -2.453 1.00 65.81 161 ASP A O 1
ATOM 1250 N N . ALA A 1 162 ? -1.210 -21.063 -2.814 1.00 58.56 162 ALA A N 1
ATOM 1251 C CA . ALA A 1 162 ? -0.671 -20.928 -4.167 1.00 58.56 162 ALA A CA 1
ATOM 1252 C C . ALA A 1 162 ? -1.619 -20.178 -5.129 1.00 58.56 162 ALA A C 1
ATOM 1254 O O . ALA A 1 162 ? -1.208 -19.792 -6.225 1.00 58.56 162 ALA A O 1
ATOM 1255 N N . GLN A 1 163 ? -2.881 -19.989 -4.742 1.00 58.03 163 GLN A N 1
ATOM 1256 C CA . GLN A 1 163 ? -3.907 -19.265 -5.479 1.00 58.03 163 GLN A CA 1
ATOM 1257 C C . GLN A 1 163 ? -4.014 -17.798 -5.024 1.00 58.03 163 GLN A C 1
ATOM 1259 O O . GLN A 1 163 ? -4.614 -16.989 -5.735 1.00 58.03 163 GLN A O 1
ATOM 1264 N N . GLY A 1 164 ? -3.354 -17.430 -3.921 1.00 56.62 164 GLY A N 1
ATOM 1265 C CA . GLY A 1 164 ? -3.396 -16.094 -3.336 1.00 56.62 164 GLY A CA 1
ATOM 1266 C C . GLY A 1 164 ? -4.579 -15.883 -2.393 1.00 56.62 164 GLY A C 1
ATOM 1267 O O . GLY A 1 164 ? -4.892 -14.732 -2.096 1.00 56.62 164 GLY A O 1
ATOM 1268 N N . ASP A 1 165 ? -5.229 -16.957 -1.935 1.00 58.88 165 ASP A N 1
ATOM 1269 C CA . ASP A 1 165 ? -6.318 -16.900 -0.958 1.00 58.88 165 ASP A CA 1
ATOM 1270 C C . ASP A 1 165 ? -5.761 -16.937 0.468 1.00 58.88 165 ASP A C 1
ATOM 1272 O O . ASP A 1 165 ? -4.781 -17.631 0.736 1.00 58.88 165 ASP A O 1
ATOM 1276 N N . VAL A 1 166 ? -6.366 -16.180 1.396 1.00 55.88 166 VAL A N 1
ATOM 1277 C CA . VAL A 1 166 ? -5.913 -16.134 2.797 1.00 55.88 166 VAL A CA 1
ATOM 1278 C C . VAL A 1 166 ? -6.027 -17.534 3.409 1.00 55.88 166 VAL A C 1
ATOM 1280 O O . VAL A 1 166 ? -7.129 -18.034 3.634 1.00 55.88 166 VAL A O 1
ATOM 1283 N N . ILE A 1 167 ? -4.895 -18.141 3.747 1.00 61.09 167 ILE A N 1
ATOM 1284 C CA . ILE A 1 167 ? -4.789 -19.310 4.611 1.00 61.09 167 ILE A CA 1
ATOM 1285 C C . ILE A 1 167 ? -5.256 -18.878 6.006 1.00 61.09 167 ILE A C 1
ATOM 1287 O O . ILE A 1 167 ? -4.609 -18.046 6.657 1.00 61.09 167 ILE A O 1
ATOM 1291 N N . PRO A 1 168 ? -6.373 -19.427 6.508 1.00 49.94 168 PRO A N 1
ATOM 1292 C CA . PRO A 1 168 ? -6.832 -19.124 7.851 1.00 49.94 168 PRO A CA 1
ATOM 1293 C C . PRO A 1 168 ? -5.747 -19.479 8.871 1.00 49.94 168 PRO A C 1
ATOM 1295 O O . PRO A 1 168 ? -5.117 -20.528 8.758 1.00 49.94 168 PRO A O 1
ATOM 1298 N N . ALA A 1 169 ? -5.574 -18.668 9.917 1.00 45.09 169 ALA A N 1
ATOM 1299 C CA . ALA A 1 169 ? -4.535 -18.878 10.935 1.00 45.09 169 ALA A CA 1
ATOM 1300 C C . ALA A 1 169 ? -4.580 -20.259 11.633 1.00 45.09 169 ALA A C 1
ATOM 1302 O O . ALA A 1 169 ? -3.610 -20.656 12.270 1.00 45.09 169 ALA A O 1
ATOM 1303 N N . TRP A 1 170 ? -5.690 -20.999 11.524 1.00 45.56 170 TRP A N 1
ATOM 1304 C CA . TRP A 1 170 ? -5.820 -22.367 12.035 1.00 45.56 170 TRP A CA 1
ATOM 1305 C C . TRP A 1 170 ? -5.274 -23.446 11.084 1.00 45.56 170 TRP A C 1
ATOM 1307 O O . TRP A 1 170 ? -4.967 -24.546 11.538 1.00 45.56 170 TRP A O 1
ATOM 1317 N N . ALA A 1 171 ? -5.142 -23.166 9.785 1.00 44.69 171 ALA A N 1
ATOM 1318 C CA . ALA A 1 171 ? -4.692 -24.140 8.790 1.00 44.69 171 ALA A CA 1
ATOM 1319 C C . ALA A 1 171 ? -3.171 -24.385 8.838 1.00 44.69 171 ALA A C 1
ATOM 1321 O O . ALA A 1 171 ? -2.721 -25.461 8.461 1.00 44.69 171 ALA A O 1
ATOM 1322 N N . SER A 1 172 ? -2.391 -23.449 9.387 1.00 44.81 172 SER A N 1
ATOM 1323 C CA . SER A 1 172 ? -0.950 -23.604 9.647 1.00 44.81 172 SER A CA 1
ATOM 1324 C C . SER A 1 172 ? -0.619 -24.392 10.928 1.00 44.81 172 SER A C 1
ATOM 1326 O O . SER A 1 172 ? 0.553 -24.607 11.228 1.00 44.81 172 SER A O 1
ATOM 1328 N N . LEU A 1 173 ? -1.631 -24.840 11.686 1.00 38.16 173 LEU A N 1
ATOM 1329 C CA . LEU A 1 173 ? -1.482 -25.622 12.926 1.00 38.16 173 LEU A CA 1
ATOM 1330 C C . LEU A 1 173 ? -1.796 -27.119 12.763 1.00 38.16 173 LEU A C 1
ATOM 1332 O O . LEU A 1 173 ? -1.765 -27.858 13.749 1.00 38.16 173 LEU A O 1
ATOM 1336 N N . LEU A 1 174 ? -2.113 -27.578 11.551 1.00 35.19 174 LEU A N 1
ATOM 1337 C CA . LEU A 1 174 ? -2.345 -28.994 11.273 1.00 35.19 174 LEU A CA 1
ATOM 1338 C C . LEU A 1 174 ? -1.060 -29.627 10.70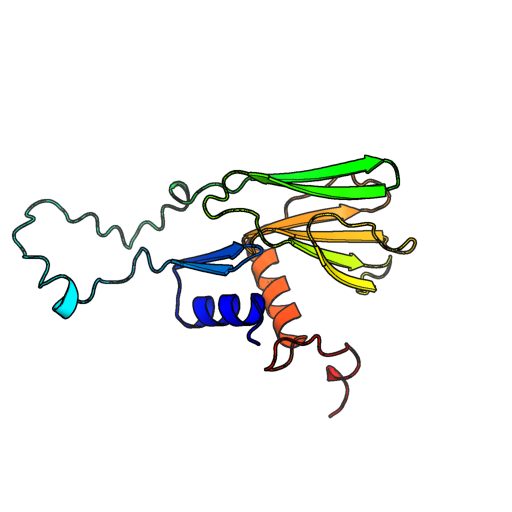0 1.00 35.19 174 LEU A C 1
ATOM 1340 O O . LEU A 1 174 ? -0.536 -29.096 9.721 1.00 35.19 174 LEU A O 1
ATOM 1344 N N . PRO A 1 175 ? -0.529 -30.701 11.320 1.00 44.34 175 PRO A N 1
ATOM 1345 C CA . PRO A 1 175 ? 0.669 -31.402 10.854 1.00 44.34 175 PRO A CA 1
ATOM 1346 C C . PRO A 1 175 ? 0.446 -32.195 9.561 1.00 44.34 175 PRO A C 1
ATOM 1348 O O . PRO A 1 175 ? -0.705 -32.623 9.306 1.00 44.34 175 PRO A O 1
#

Secondary structure (DSSP, 8-state):
---HHHHHHHHHHTT-SEEEEBSS-EEEE-TTSPPPHHHH----TT--S-----TT---GGGS---EEEEEE-GGG-EEEEEES-SSSSBPEEEEEE-TTS-EEEEEE-SEE---TT-SEEEEEETTTEEEEEETTEEEEEEEPPHHHHHHHHHHHHTTB-TTS-B--TTGGG--

Foldseek 3Di:
DADQLNVQVVLVVVPFPDWFAAPVHIDGHNPLDDDDCVVVNPPDPPPPPPPCSVVVDPVVVPPQPKDWDWDADPPQKIAIDIDSPDPDHWWKWKWFAAPVRHTPDIDIDRIDRDDPRGQKMWMQTRLAWIKIAGSVCRNDIDIDDRVVSVVVSVVQVVQAPPRRHGNPPVNVVDD

Sequence (175 aa):
MVSLNSLKNHCNSLGADYVGMYSSHVHCDWRYETLDPAFYGATSASWEGPVPMVRDAHDESLLPEHVASLAIEGDGLWRAEATEFDEGEPYREWTAYDADGTILEIVAMSDYVPPANASVVEVMIGGQKMLRANTSDPGNWIELPAGMVQVRLETLADRYDAQGDVIPAWASLLP

pLDDT: mean 79.86, std 17.87, range [35.19, 97.62]

Radius of gyration: 19.58 Å; chains: 1; bounding box: 52×43×53 Å